Protein AF-A0A521D2R0-F1 (afdb_monomer)

Sequence (89 aa):
MIENMEVIPYKISEYIQEHFRDDFLSEIKKVRDLQNVFYEVEITQNNLTYYLRFNEMGTLISEEADPTFPEDDHEGFSTDEGFHPDEIQ

pLDDT: mean 77.16, std 15.56, range [36.94, 93.75]

Organism: NCBI:txid543615

Secondary structure (DSSP, 8-state):
---------HHHHHHHHHHS-SS-EEEEEEEEETTEEEEEEEEEETTEEEEEEEETTS-EEEEEEEESS--------------------

Structure (mmCIF, N/CA/C/O backbone):
data_AF-A0A521D2R0-F1
#
_entry.id   AF-A0A521D2R0-F1
#
loop_
_atom_site.group_PDB
_atom_site.id
_atom_site.type_symbol
_atom_site.label_atom_id
_atom_site.label_alt_id
_atom_site.label_comp_id
_atom_site.label_asym_id
_atom_site.label_entity_id
_atom_site.label_seq_id
_atom_site.pdbx_PDB_ins_code
_atom_site.Cartn_x
_atom_site.Cartn_y
_atom_site.Cartn_z
_atom_site.occupancy
_atom_site.B_iso_or_equiv
_atom_site.auth_seq_id
_atom_site.auth_comp_id
_atom_site.auth_asym_id
_atom_site.auth_atom_id
_atom_site.pdbx_PDB_model_num
ATOM 1 N N . MET A 1 1 ? -16.790 -23.117 11.119 1.00 36.94 1 MET A N 1
ATOM 2 C CA . MET A 1 1 ? -15.438 -22.531 11.147 1.00 36.94 1 MET A CA 1
ATOM 3 C C . MET A 1 1 ? -15.510 -21.352 10.206 1.00 36.94 1 MET A C 1
ATOM 5 O O . MET A 1 1 ? -15.817 -21.575 9.047 1.00 36.94 1 MET A O 1
ATOM 9 N N . ILE A 1 2 ? -15.442 -20.124 10.712 1.00 40.78 2 ILE A N 1
ATOM 10 C CA . ILE A 1 2 ? -15.445 -18.944 9.844 1.00 40.78 2 ILE A CA 1
ATOM 11 C C . ILE A 1 2 ? -13.973 -18.586 9.717 1.00 40.78 2 ILE A C 1
ATOM 13 O O . ILE A 1 2 ? -13.369 -18.141 10.691 1.00 40.78 2 ILE A O 1
ATOM 17 N N . GLU A 1 3 ? -13.381 -18.925 8.573 1.00 44.31 3 GLU A N 1
ATOM 18 C CA . GLU A 1 3 ? -12.078 -18.400 8.180 1.00 44.31 3 GLU A CA 1
ATOM 19 C C . GLU A 1 3 ? -12.145 -16.884 8.336 1.00 44.31 3 GLU A C 1
ATOM 21 O O . GLU A 1 3 ? -13.088 -16.248 7.861 1.00 44.31 3 GLU A O 1
ATOM 26 N N . A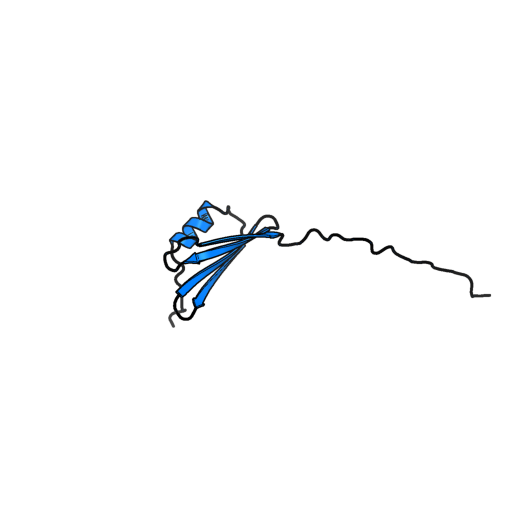SN A 1 4 ? -11.205 -16.319 9.091 1.00 44.09 4 ASN A N 1
ATOM 27 C CA . ASN A 1 4 ? -11.080 -14.880 9.240 1.00 44.09 4 ASN A CA 1
ATOM 28 C C . ASN A 1 4 ? -10.720 -14.313 7.863 1.00 44.09 4 ASN A C 1
ATOM 30 O O . ASN A 1 4 ? -9.546 -14.150 7.557 1.00 44.09 4 ASN A O 1
ATOM 34 N N . MET A 1 5 ? -11.724 -14.062 7.019 1.00 48.47 5 MET A N 1
ATOM 35 C CA . MET A 1 5 ? -11.566 -13.233 5.835 1.00 48.47 5 MET A CA 1
ATOM 36 C C . MET A 1 5 ? -11.120 -11.879 6.356 1.00 48.47 5 MET A C 1
ATOM 38 O O . MET A 1 5 ? -11.907 -11.139 6.953 1.00 48.47 5 MET A O 1
ATOM 42 N N . GLU A 1 6 ? -9.835 -11.585 6.206 1.00 59.59 6 GLU A N 1
ATOM 43 C CA . GLU A 1 6 ? -9.341 -10.232 6.353 1.00 59.59 6 GLU A CA 1
ATOM 44 C C . GLU A 1 6 ? -10.109 -9.388 5.339 1.00 59.59 6 GLU A C 1
ATOM 46 O O . GLU A 1 6 ? -9.881 -9.459 4.136 1.00 59.59 6 GLU A O 1
ATOM 51 N N . VAL A 1 7 ? -11.129 -8.677 5.826 1.00 65.62 7 VAL A N 1
ATOM 52 C CA . VAL A 1 7 ? -11.976 -7.834 4.988 1.00 65.62 7 VAL A CA 1
ATOM 53 C C . VAL A 1 7 ? -11.114 -6.663 4.549 1.00 65.62 7 VAL A C 1
ATOM 55 O O . VAL A 1 7 ? -10.921 -5.698 5.296 1.00 65.62 7 VAL A O 1
ATOM 58 N N . ILE A 1 8 ? -10.551 -6.789 3.355 1.00 72.12 8 ILE A N 1
ATOM 59 C CA . ILE A 1 8 ? -9.853 -5.706 2.682 1.00 72.12 8 ILE A CA 1
ATOM 60 C C . ILE A 1 8 ? -10.919 -4.677 2.281 1.00 72.12 8 ILE A C 1
ATOM 62 O O . ILE A 1 8 ? -11.960 -5.051 1.730 1.00 72.12 8 ILE A O 1
ATOM 66 N N . PRO A 1 9 ? -10.718 -3.383 2.581 1.00 79.88 9 PRO A N 1
ATOM 67 C CA . PRO A 1 9 ? -11.617 -2.338 2.123 1.00 79.88 9 PRO A CA 1
ATOM 68 C C . PRO A 1 9 ? -11.744 -2.387 0.600 1.00 79.88 9 PRO A C 1
ATOM 70 O O . PRO A 1 9 ? -10.741 -2.317 -0.103 1.00 79.88 9 PRO A O 1
ATOM 73 N N . TYR A 1 10 ? -12.978 -2.437 0.095 1.00 83.31 10 TYR A N 1
ATOM 74 C CA . TYR A 1 10 ? -13.270 -2.497 -1.343 1.00 83.31 10 TYR A CA 1
ATOM 75 C C . TYR A 1 10 ? -12.523 -1.424 -2.156 1.00 83.31 10 TYR A C 1
ATOM 77 O O . TYR A 1 10 ? -12.031 -1.706 -3.240 1.00 83.31 10 TYR A O 1
ATOM 85 N N . LYS A 1 11 ? -12.344 -0.223 -1.587 1.00 85.94 11 LYS A N 1
ATOM 86 C CA . LYS A 1 11 ? -11.585 0.873 -2.207 1.00 85.94 11 LYS A CA 1
ATOM 87 C C . LYS A 1 11 ? -10.132 0.525 -2.537 1.00 85.94 11 LYS A C 1
ATOM 89 O O . LYS A 1 11 ? -9.606 1.035 -3.514 1.00 85.94 11 LYS A O 1
ATOM 94 N N . ILE A 1 12 ? -9.486 -0.314 -1.727 1.00 85.62 12 ILE A N 1
ATOM 95 C CA . ILE A 1 12 ? -8.108 -0.747 -1.982 1.00 85.62 12 ILE A CA 1
ATOM 96 C C . ILE A 1 12 ? -8.096 -1.682 -3.190 1.00 85.62 12 ILE A C 1
ATOM 98 O O . ILE A 1 12 ? -7.304 -1.492 -4.103 1.00 85.62 12 ILE A O 1
ATOM 102 N N . SER A 1 13 ? -9.011 -2.654 -3.234 1.00 84.44 13 SER A N 1
ATOM 103 C CA . SER A 1 13 ? -9.137 -3.567 -4.375 1.00 84.44 13 SER A CA 1
ATOM 104 C C . SER A 1 13 ? -9.487 -2.834 -5.671 1.00 84.44 13 SER A C 1
ATOM 106 O O . SER A 1 13 ? -8.915 -3.147 -6.708 1.00 84.44 13 SER A O 1
ATOM 108 N N . GLU A 1 14 ? -10.384 -1.847 -5.605 1.00 87.56 14 GLU A N 1
ATOM 109 C CA . GLU A 1 14 ? -10.749 -0.996 -6.743 1.00 87.56 14 GLU A CA 1
ATOM 110 C C . GLU A 1 14 ? -9.537 -0.204 -7.248 1.00 87.56 14 GLU A C 1
ATOM 112 O O . GLU A 1 14 ? -9.215 -0.281 -8.430 1.00 87.56 14 GLU A O 1
ATOM 117 N N . TYR A 1 15 ? -8.787 0.440 -6.345 1.00 88.75 15 TYR A N 1
ATOM 118 C CA . TYR A 1 15 ? -7.566 1.165 -6.701 1.00 88.75 15 TYR A CA 1
ATOM 119 C C . TYR A 1 15 ? -6.549 0.268 -7.416 1.00 88.75 15 TYR A C 1
ATOM 121 O O . TYR A 1 15 ? -6.009 0.643 -8.454 1.00 88.75 15 TYR A O 1
ATOM 129 N N . ILE A 1 16 ? -6.310 -0.937 -6.888 1.00 85.94 16 ILE A N 1
ATOM 130 C CA . ILE A 1 16 ? -5.371 -1.889 -7.491 1.00 85.94 16 ILE A CA 1
ATOM 131 C C . ILE A 1 16 ? -5.832 -2.276 -8.901 1.00 85.94 16 ILE A C 1
ATOM 133 O O . ILE A 1 16 ? -5.029 -2.252 -9.826 1.00 85.94 16 ILE A O 1
ATOM 137 N N . GLN A 1 17 ? -7.115 -2.593 -9.083 1.00 84.94 17 GLN A N 1
ATOM 138 C CA . GLN A 1 17 ? -7.658 -2.986 -10.387 1.00 84.94 17 GLN A CA 1
ATOM 139 C C . GLN A 1 17 ? -7.639 -1.849 -11.418 1.00 84.94 17 GLN A C 1
ATOM 141 O O . GLN A 1 17 ? -7.423 -2.103 -12.601 1.00 84.94 17 GLN A O 1
ATOM 146 N N . GLU A 1 18 ? -7.868 -0.604 -10.994 1.00 86.75 18 GLU A N 1
ATOM 147 C CA . GLU A 1 18 ? -7.826 0.555 -11.892 1.00 86.75 18 GLU A CA 1
ATOM 148 C C . GLU A 1 18 ? -6.394 0.926 -12.305 1.00 86.75 18 GLU A C 1
ATOM 150 O O . GLU A 1 18 ? -6.173 1.360 -13.439 1.00 86.75 18 GLU A O 1
ATOM 155 N N . HIS A 1 19 ? -5.422 0.754 -11.404 1.00 86.31 19 HIS A N 1
ATOM 156 C CA . HIS A 1 19 ? -4.039 1.186 -11.621 1.00 86.31 19 HIS A CA 1
ATOM 157 C C . HIS A 1 19 ? -3.118 0.088 -12.174 1.00 86.31 19 HIS A C 1
ATOM 159 O O . HIS A 1 19 ? -2.185 0.402 -12.916 1.00 86.31 19 HIS A O 1
ATOM 165 N N . PHE A 1 20 ? -3.380 -1.186 -11.877 1.00 83.38 20 PHE A N 1
ATOM 166 C CA . PHE A 1 20 ? -2.542 -2.315 -12.279 1.00 83.38 20 PHE A CA 1
ATOM 167 C C . PHE A 1 20 ? -3.345 -3.271 -13.176 1.00 83.38 20 PHE A C 1
ATOM 169 O O . PHE A 1 20 ? -4.345 -3.852 -12.765 1.00 83.38 20 PHE A O 1
ATOM 176 N N . ARG A 1 21 ? -2.915 -3.416 -14.440 1.00 77.19 21 ARG A N 1
ATOM 177 C CA . ARG A 1 21 ? -3.537 -4.320 -15.436 1.00 77.19 21 ARG A CA 1
ATOM 178 C C . ARG A 1 21 ? -3.388 -5.796 -15.061 1.00 77.19 21 ARG A C 1
ATOM 180 O O . ARG A 1 21 ? -2.423 -6.128 -14.386 1.00 77.19 21 ARG A O 1
ATOM 187 N N . ASP A 1 22 ? -4.257 -6.664 -15.595 1.00 64.94 22 ASP A N 1
ATOM 188 C CA . ASP A 1 22 ? -4.132 -8.132 -15.531 1.00 64.94 22 ASP A CA 1
ATOM 189 C C . ASP A 1 22 ? -2.671 -8.605 -15.716 1.00 64.94 22 ASP A C 1
ATOM 191 O O . ASP A 1 22 ? -1.978 -8.095 -16.597 1.00 64.94 22 ASP A O 1
ATOM 195 N N . ASP A 1 23 ? -2.241 -9.567 -14.881 1.00 69.81 23 ASP A N 1
ATOM 196 C CA . ASP A 1 23 ? -0.855 -10.048 -14.648 1.00 69.81 23 ASP A CA 1
ATOM 197 C C . ASP A 1 23 ? 0.006 -9.249 -13.631 1.00 69.81 23 ASP A C 1
ATOM 199 O O . ASP A 1 23 ? 1.204 -9.037 -13.823 1.00 69.81 23 ASP A O 1
ATOM 203 N N . PHE A 1 24 ? -0.570 -8.842 -12.490 1.00 80.81 24 PHE A N 1
ATOM 204 C CA . PHE A 1 24 ? 0.204 -8.421 -11.308 1.00 80.81 24 PHE A CA 1
ATOM 205 C C . PHE A 1 24 ? 0.133 -9.461 -10.181 1.00 80.81 24 PHE A C 1
ATOM 207 O O . PHE A 1 24 ? -0.887 -10.126 -9.987 1.00 80.81 24 PHE A O 1
ATOM 214 N N . LEU A 1 25 ? 1.209 -9.570 -9.400 1.00 79.69 25 LEU A N 1
ATOM 215 C CA . LEU A 1 25 ? 1.171 -10.238 -8.099 1.00 79.69 25 LEU A CA 1
ATOM 216 C C . LEU A 1 25 ? 0.956 -9.174 -7.032 1.00 79.69 25 LEU A C 1
ATOM 218 O O . LEU A 1 25 ? 1.708 -8.206 -6.993 1.00 79.69 25 LEU A O 1
ATOM 222 N N . SER A 1 26 ? -0.058 -9.349 -6.185 1.00 83.06 26 SER A N 1
ATOM 223 C CA . SER A 1 26 ? -0.310 -8.457 -5.054 1.00 83.06 26 SER A CA 1
ATOM 224 C C . SER A 1 26 ? -0.368 -9.223 -3.743 1.00 83.06 26 SER A C 1
ATOM 226 O O . SER A 1 26 ? -1.160 -10.163 -3.627 1.00 83.06 26 SER A O 1
ATOM 228 N N . GLU A 1 27 ? 0.377 -8.770 -2.743 1.00 86.81 27 GLU A N 1
ATOM 229 C CA . GLU A 1 27 ? 0.208 -9.188 -1.354 1.00 86.81 27 GLU A CA 1
ATOM 230 C C . GLU A 1 27 ? -0.384 -8.026 -0.554 1.00 86.81 27 GLU A C 1
ATOM 232 O O . GLU A 1 27 ? 0.089 -6.897 -0.636 1.00 86.81 27 GLU A O 1
ATOM 237 N N . ILE A 1 28 ? -1.466 -8.285 0.183 1.00 86.56 28 ILE A N 1
ATOM 238 C CA . ILE A 1 28 ? -2.152 -7.272 0.989 1.00 86.56 28 ILE A CA 1
ATOM 239 C C . ILE A 1 28 ? -2.062 -7.697 2.444 1.00 86.56 28 ILE A C 1
ATOM 241 O O . ILE A 1 28 ? -2.570 -8.752 2.825 1.00 86.56 28 ILE A O 1
ATOM 245 N N . LYS A 1 29 ? -1.466 -6.842 3.269 1.00 88.94 29 LYS A N 1
ATOM 246 C CA . LYS A 1 29 ? -1.250 -7.081 4.688 1.00 88.94 29 LYS A CA 1
ATOM 247 C C . LYS A 1 29 ? -1.903 -5.993 5.520 1.00 88.94 29 LYS A C 1
ATOM 249 O O . LYS A 1 29 ? -1.631 -4.802 5.371 1.00 88.94 29 LYS A O 1
ATOM 254 N N . LYS A 1 30 ? -2.754 -6.395 6.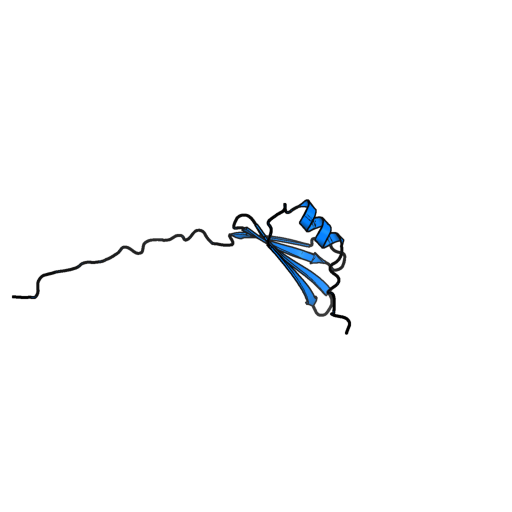460 1.00 87.44 30 LYS A N 1
ATOM 255 C CA . LYS A 1 30 ? -3.322 -5.468 7.436 1.00 87.44 30 LYS A CA 1
ATOM 256 C C . LYS A 1 30 ? -2.355 -5.272 8.598 1.00 87.44 30 LYS A C 1
ATOM 258 O O . LYS A 1 30 ? -2.109 -6.190 9.379 1.00 87.44 30 LYS A O 1
ATOM 263 N N . VAL A 1 31 ? -1.881 -4.047 8.778 1.00 87.75 31 VAL A N 1
ATOM 264 C CA . VAL A 1 31 ? -1.044 -3.659 9.914 1.00 87.75 31 VAL A CA 1
ATOM 265 C C . VAL A 1 31 ? -1.884 -2.894 10.923 1.00 87.75 31 VAL A C 1
ATOM 267 O O . VAL A 1 31 ? -2.493 -1.873 10.610 1.00 87.75 31 VAL A O 1
ATOM 270 N N . ARG A 1 32 ? -1.931 -3.381 12.165 1.00 87.12 32 ARG A N 1
ATOM 271 C CA . ARG A 1 32 ? -2.462 -2.605 13.291 1.00 87.12 32 ARG A CA 1
ATOM 272 C C . ARG A 1 32 ? -1.310 -2.167 14.165 1.00 87.12 32 ARG A C 1
ATOM 274 O O . ARG A 1 32 ? -0.708 -2.992 14.846 1.00 87.12 32 ARG A O 1
ATOM 281 N N . ASP A 1 33 ? -1.052 -0.872 14.146 1.00 84.25 33 ASP A N 1
ATOM 282 C CA . ASP A 1 33 ? -0.225 -0.223 15.146 1.00 84.25 33 ASP A CA 1
ATOM 283 C C . ASP A 1 33 ? -1.109 0.216 16.327 1.00 84.25 33 ASP A C 1
ATOM 285 O O . ASP A 1 33 ? -2.330 0.314 16.188 1.00 84.25 33 ASP A O 1
ATOM 289 N N . LEU A 1 34 ? -0.519 0.478 17.494 1.00 78.12 34 LEU A N 1
ATOM 290 C CA . LEU A 1 34 ? -1.195 0.634 18.796 1.00 78.12 34 LEU A CA 1
ATOM 291 C C . LEU A 1 34 ? -2.421 1.573 18.797 1.00 78.12 34 LEU A C 1
ATOM 293 O O . LEU A 1 34 ? -3.292 1.431 19.655 1.00 78.12 34 LEU A O 1
ATOM 297 N N . GLN A 1 35 ? -2.492 2.525 17.861 1.00 81.31 35 GLN A N 1
ATOM 298 C CA . GLN A 1 35 ? -3.624 3.444 17.688 1.00 81.31 35 GLN A CA 1
ATOM 299 C C . GLN A 1 35 ? -4.160 3.543 16.254 1.00 81.31 35 GLN A C 1
ATOM 301 O O . GLN A 1 35 ? -5.132 4.259 16.038 1.00 81.31 35 GLN A O 1
ATOM 306 N N . ASN A 1 36 ? -3.559 2.865 15.274 1.00 85.38 36 ASN A N 1
ATOM 307 C CA . ASN A 1 36 ? -3.898 3.078 13.869 1.00 85.38 36 ASN A CA 1
ATOM 308 C C . ASN A 1 36 ? -3.930 1.771 13.085 1.00 85.38 36 ASN A C 1
ATOM 310 O O . ASN A 1 36 ? -3.095 0.886 13.271 1.00 85.38 36 ASN A O 1
ATOM 314 N N . VAL A 1 37 ? -4.882 1.676 12.163 1.00 88.06 37 VAL A N 1
ATOM 315 C CA . VAL A 1 37 ? -4.981 0.563 11.223 1.00 88.06 37 VAL A CA 1
ATOM 316 C C . VAL A 1 37 ? -4.551 1.045 9.846 1.00 88.06 37 VAL A C 1
ATOM 318 O O . VAL A 1 37 ? -5.087 2.021 9.320 1.00 88.06 37 VAL A O 1
ATOM 321 N N . PHE A 1 38 ? -3.603 0.329 9.260 1.00 91.19 38 PHE A N 1
ATOM 322 C CA . PHE A 1 38 ? -3.112 0.547 7.911 1.00 91.19 38 PHE A CA 1
ATOM 323 C C . PHE A 1 38 ? -3.190 -0.754 7.117 1.00 91.19 38 PHE A C 1
ATOM 325 O O . PHE A 1 38 ? -3.237 -1.849 7.682 1.00 91.19 38 PHE A O 1
ATOM 332 N N . TYR A 1 39 ? -3.199 -0.623 5.802 1.00 90.50 39 TYR A N 1
ATOM 333 C CA . TYR A 1 39 ? -3.058 -1.739 4.883 1.00 90.50 39 TYR A CA 1
ATOM 334 C C . TYR A 1 39 ? -1.828 -1.478 4.033 1.00 90.50 39 TYR A C 1
ATOM 336 O O . TYR A 1 39 ? -1.735 -0.436 3.389 1.00 90.50 39 TYR A O 1
ATOM 344 N N . GLU A 1 40 ? -0.884 -2.398 4.078 1.00 91.62 40 GLU A N 1
ATOM 345 C CA . GLU A 1 40 ? 0.283 -2.410 3.208 1.00 91.62 40 GLU A CA 1
ATOM 346 C C . GLU A 1 40 ? -0.037 -3.330 2.037 1.00 91.62 40 GLU A C 1
ATOM 348 O O . GLU A 1 40 ? -0.589 -4.415 2.227 1.00 91.62 40 GLU A O 1
ATOM 353 N N . VAL A 1 41 ? 0.225 -2.858 0.828 1.00 90.62 41 VAL A N 1
ATOM 354 C CA . VAL A 1 41 ? -0.010 -3.590 -0.407 1.00 90.62 41 VAL A CA 1
ATOM 355 C C . VAL A 1 41 ? 1.281 -3.576 -1.196 1.00 90.62 41 VAL A C 1
ATOM 357 O O . VAL A 1 41 ? 1.770 -2.514 -1.566 1.00 90.62 41 VAL A O 1
ATOM 360 N N . GLU A 1 42 ? 1.807 -4.757 -1.462 1.00 92.00 42 GLU A N 1
ATOM 361 C CA . GLU A 1 42 ? 2.984 -4.955 -2.294 1.00 92.00 42 GLU A CA 1
ATOM 362 C C . GLU A 1 42 ? 2.518 -5.456 -3.651 1.00 92.00 42 GLU A C 1
ATOM 364 O O . GLU A 1 42 ? 1.807 -6.458 -3.715 1.00 92.00 42 GLU A O 1
ATOM 369 N N . ILE A 1 43 ? 2.872 -4.757 -4.727 1.00 90.38 43 ILE A N 1
ATOM 370 C CA . ILE A 1 43 ? 2.479 -5.125 -6.089 1.00 90.38 43 ILE A CA 1
ATOM 371 C C . ILE A 1 43 ? 3.726 -5.300 -6.932 1.00 90.38 43 ILE A C 1
ATOM 373 O O . ILE A 1 43 ? 4.452 -4.343 -7.168 1.00 90.38 43 ILE A O 1
ATOM 377 N N . THR A 1 44 ? 3.963 -6.506 -7.432 1.00 89.38 44 THR A N 1
ATOM 378 C CA . THR A 1 44 ? 5.055 -6.768 -8.369 1.00 89.38 44 THR A CA 1
ATOM 379 C C . THR A 1 44 ? 4.520 -6.765 -9.795 1.00 89.38 44 THR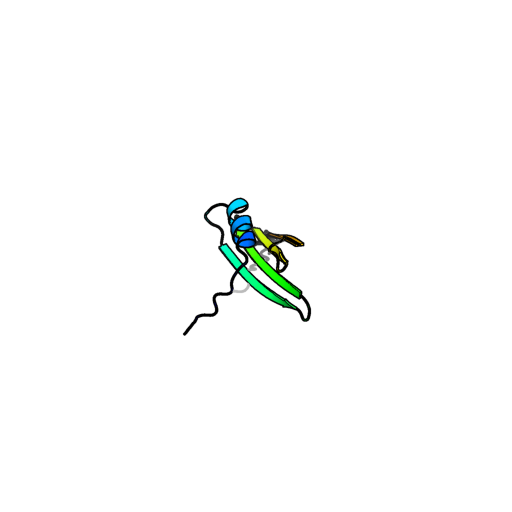 A C 1
ATOM 381 O O . THR A 1 44 ? 3.677 -7.593 -10.155 1.00 89.38 44 THR A O 1
ATOM 384 N N . GLN A 1 45 ? 5.022 -5.843 -10.617 1.00 87.50 45 GLN A N 1
ATOM 385 C CA . GLN A 1 45 ? 4.699 -5.743 -12.038 1.00 87.50 45 GLN A CA 1
ATOM 386 C C . GLN A 1 45 ? 5.903 -5.206 -12.825 1.00 87.50 45 GLN A C 1
ATOM 388 O O . GLN A 1 45 ? 6.522 -4.228 -12.423 1.00 87.50 45 GLN A O 1
ATOM 393 N N . ASN A 1 46 ? 6.216 -5.811 -13.978 1.00 84.56 46 ASN A N 1
ATOM 394 C CA . ASN A 1 46 ? 7.276 -5.348 -14.891 1.00 84.56 46 ASN A CA 1
ATOM 395 C C . ASN A 1 46 ? 8.643 -5.118 -14.208 1.00 84.56 46 ASN A C 1
ATOM 397 O O . ASN A 1 46 ? 9.281 -4.095 -14.440 1.00 84.56 46 ASN A O 1
ATOM 401 N N . ASN A 1 47 ? 9.083 -6.056 -13.359 1.00 85.75 47 ASN A N 1
ATOM 402 C CA . ASN A 1 47 ? 10.328 -5.966 -12.576 1.00 85.75 47 ASN A CA 1
ATOM 403 C C . ASN A 1 47 ? 10.380 -4.793 -11.576 1.00 85.75 47 ASN A C 1
ATOM 405 O O . ASN A 1 47 ? 11.458 -4.468 -11.079 1.00 85.75 47 ASN A O 1
ATOM 409 N N . LEU A 1 48 ? 9.237 -4.183 -11.262 1.00 88.75 48 LEU A N 1
ATOM 410 C CA . LEU A 1 48 ? 9.086 -3.194 -10.204 1.00 88.75 48 LEU A CA 1
ATOM 411 C C . LEU A 1 48 ? 8.192 -3.763 -9.102 1.00 88.75 48 LEU A C 1
ATOM 413 O O . LEU A 1 48 ? 7.166 -4.390 -9.380 1.00 88.75 48 LEU A O 1
ATOM 417 N N . THR A 1 49 ? 8.573 -3.519 -7.856 1.00 91.44 49 THR A N 1
ATOM 418 C CA . THR A 1 49 ? 7.761 -3.781 -6.674 1.00 91.44 49 THR A CA 1
ATOM 419 C C . THR A 1 49 ? 7.264 -2.447 -6.137 1.00 91.44 49 THR A C 1
ATOM 421 O O . THR A 1 49 ? 8.050 -1.613 -5.698 1.00 91.44 49 THR A O 1
ATOM 424 N N . TYR A 1 50 ? 5.954 -2.245 -6.188 1.00 91.56 50 TYR A N 1
ATOM 425 C CA . TYR A 1 50 ? 5.268 -1.082 -5.652 1.00 91.56 50 TYR A CA 1
ATOM 426 C C . TYR A 1 50 ? 4.825 -1.369 -4.221 1.00 91.56 50 TYR A C 1
ATOM 428 O O . TYR A 1 50 ? 4.080 -2.317 -3.980 1.00 91.56 50 TYR A O 1
ATOM 436 N N . TYR A 1 51 ? 5.245 -0.526 -3.291 1.00 93.31 51 TYR A N 1
ATOM 437 C CA . TYR A 1 51 ? 4.863 -0.543 -1.889 1.00 93.31 51 TYR A CA 1
ATOM 438 C C . TYR A 1 51 ? 3.829 0.556 -1.652 1.00 93.31 51 TYR A C 1
ATOM 440 O O . TYR A 1 51 ? 4.150 1.740 -1.525 1.00 93.31 51 TYR A O 1
ATOM 448 N N . LEU A 1 52 ? 2.558 0.172 -1.611 1.00 93.19 52 LEU A N 1
ATOM 449 C CA . LEU A 1 52 ? 1.447 1.077 -1.352 1.00 93.19 52 LEU A CA 1
ATOM 450 C C . LEU A 1 52 ? 1.000 0.942 0.097 1.00 93.19 52 LEU A C 1
ATOM 452 O O . LEU A 1 52 ? 0.817 -0.157 0.620 1.00 93.19 52 LEU A O 1
ATOM 456 N N . ARG A 1 53 ? 0.741 2.070 0.748 1.00 93.50 53 ARG A N 1
ATOM 457 C CA . ARG A 1 53 ? 0.207 2.101 2.106 1.00 93.50 53 ARG A CA 1
ATOM 458 C C . ARG A 1 53 ? -1.111 2.845 2.116 1.00 93.50 53 ARG A C 1
ATOM 460 O O . ARG A 1 53 ? -1.174 4.005 1.719 1.00 93.50 53 ARG A O 1
ATOM 467 N N . PHE A 1 54 ? -2.149 2.208 2.634 1.00 91.88 54 PHE A N 1
ATOM 468 C CA . PHE A 1 54 ? -3.483 2.773 2.787 1.00 91.88 54 PHE A CA 1
ATOM 469 C C . PHE A 1 54 ? -3.846 2.912 4.263 1.00 91.88 54 PHE A C 1
ATOM 471 O O . PHE A 1 54 ? -3.411 2.132 5.113 1.00 91.88 54 PHE A O 1
ATOM 478 N N . ASN A 1 55 ? -4.676 3.899 4.582 1.00 91.00 55 ASN A N 1
ATOM 479 C CA . ASN A 1 55 ? -5.295 4.009 5.900 1.00 91.00 55 ASN A CA 1
ATOM 480 C C . ASN A 1 55 ? -6.513 3.072 6.039 1.00 91.00 55 ASN A C 1
ATOM 482 O O . ASN A 1 55 ? -6.933 2.411 5.087 1.00 91.00 55 ASN A O 1
ATOM 486 N N . GLU A 1 56 ? -7.130 3.052 7.221 1.00 87.75 56 GLU A N 1
ATOM 487 C CA . GLU A 1 56 ? -8.306 2.220 7.503 1.00 87.75 56 GLU A CA 1
ATOM 488 C C . GLU A 1 56 ? -9.507 2.460 6.571 1.00 87.75 56 GLU A C 1
ATOM 490 O O . GLU A 1 56 ? -10.318 1.557 6.359 1.00 87.75 56 GLU A O 1
ATOM 495 N N . MET A 1 57 ? -9.606 3.663 6.000 1.00 87.19 57 MET A N 1
ATOM 496 C CA . MET A 1 57 ? -10.676 4.075 5.091 1.00 87.19 57 MET A CA 1
ATOM 497 C C . MET A 1 57 ? -10.402 3.678 3.633 1.00 87.19 57 MET A C 1
ATOM 499 O O . MET A 1 57 ? -11.258 3.919 2.777 1.00 87.19 57 MET A O 1
ATOM 503 N N . GLY A 1 58 ? -9.232 3.097 3.343 1.00 85.62 58 GLY A N 1
ATOM 504 C CA . GLY A 1 58 ? -8.782 2.769 1.991 1.00 85.62 58 GLY A CA 1
ATOM 505 C C . GLY A 1 58 ? -8.248 3.969 1.206 1.00 85.62 58 GLY A C 1
ATOM 506 O O . GLY A 1 58 ? -8.266 3.939 -0.018 1.00 85.62 58 GLY A O 1
ATOM 507 N N . THR A 1 59 ? -7.810 5.037 1.878 1.00 89.94 59 THR A N 1
ATOM 508 C CA . THR A 1 59 ? -7.121 6.168 1.235 1.00 89.94 59 THR A CA 1
ATOM 509 C C . THR A 1 59 ? -5.620 5.906 1.215 1.00 89.94 59 THR A C 1
ATOM 511 O O . THR A 1 59 ? -5.047 5.592 2.261 1.00 89.94 59 THR A O 1
ATOM 514 N N . LEU A 1 60 ? -4.989 6.071 0.052 1.00 90.62 60 LEU A N 1
ATOM 515 C CA . LEU A 1 60 ? -3.540 5.975 -0.114 1.00 90.62 60 LEU A CA 1
ATO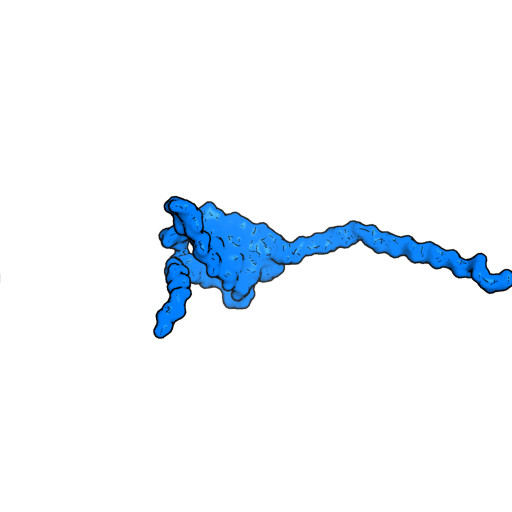M 516 C C . LEU A 1 60 ? -2.840 7.071 0.707 1.00 90.62 60 LEU A C 1
ATOM 518 O O . LEU A 1 60 ? -3.183 8.249 0.601 1.00 90.62 60 LEU A O 1
ATOM 522 N N . ILE A 1 61 ? -1.886 6.669 1.542 1.00 93.12 61 ILE A N 1
ATOM 523 C CA . ILE A 1 61 ? -1.065 7.556 2.375 1.00 93.12 61 ILE A CA 1
ATOM 524 C C . ILE A 1 61 ? 0.411 7.554 1.970 1.00 93.12 61 ILE A C 1
ATOM 526 O O . ILE A 1 61 ? 1.095 8.533 2.251 1.00 93.12 61 ILE A O 1
ATOM 530 N N . SER A 1 62 ? 0.895 6.485 1.330 1.00 92.88 62 SER A N 1
ATOM 531 C CA . SER A 1 62 ? 2.257 6.393 0.794 1.00 92.88 62 SER A CA 1
ATOM 532 C C . SER A 1 62 ? 2.286 5.481 -0.426 1.00 92.88 62 SER A C 1
ATOM 534 O O . SER A 1 62 ? 1.558 4.489 -0.457 1.00 92.88 62 SER A O 1
ATOM 536 N N . GLU A 1 63 ? 3.133 5.813 -1.391 1.00 93.38 63 GLU A N 1
ATOM 537 C CA . GLU A 1 63 ? 3.432 5.016 -2.579 1.00 93.38 63 GLU A CA 1
ATOM 538 C C . GLU A 1 63 ? 4.937 5.093 -2.819 1.00 93.38 63 GLU A C 1
ATOM 540 O O . GLU A 1 63 ? 5.491 6.181 -2.985 1.00 93.38 63 GLU A O 1
ATOM 545 N N . GLU A 1 64 ? 5.585 3.937 -2.807 1.00 93.75 64 GLU A N 1
ATOM 546 C CA . GLU A 1 64 ? 7.002 3.772 -3.116 1.00 93.75 64 GLU A CA 1
ATOM 547 C C . GLU A 1 64 ? 7.136 2.674 -4.174 1.00 93.75 64 GLU A C 1
ATOM 549 O O . GLU A 1 64 ? 6.270 1.806 -4.290 1.00 93.75 64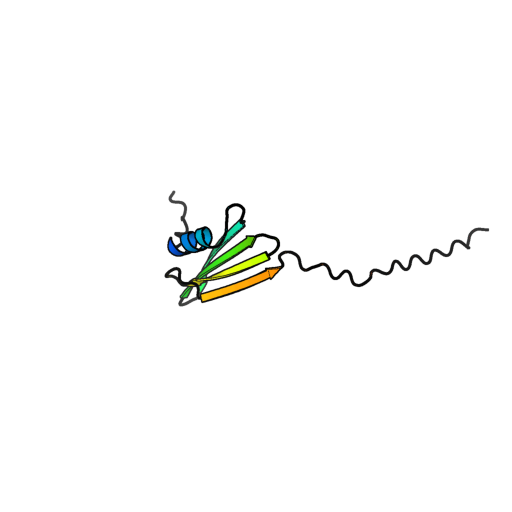 GLU A O 1
ATOM 554 N N . ALA A 1 65 ? 8.179 2.732 -4.995 1.00 91.00 65 ALA A N 1
ATOM 555 C CA . ALA A 1 65 ? 8.415 1.743 -6.035 1.00 91.00 65 ALA A CA 1
ATOM 556 C C . ALA A 1 65 ? 9.909 1.479 -6.158 1.00 91.00 65 ALA A C 1
ATOM 558 O O . ALA A 1 65 ? 10.685 2.403 -6.406 1.00 91.00 65 ALA A O 1
ATOM 559 N N . ASP A 1 66 ? 10.280 0.211 -6.039 1.00 89.88 66 ASP A N 1
ATOM 560 C CA . ASP A 1 66 ? 11.661 -0.240 -6.115 1.00 89.88 66 ASP A CA 1
ATOM 561 C C . ASP A 1 66 ? 11.824 -1.284 -7.222 1.00 89.88 66 ASP A C 1
ATOM 563 O O . ASP A 1 66 ? 10.900 -2.055 -7.500 1.00 89.88 66 ASP A O 1
ATOM 567 N N . PRO A 1 67 ? 12.995 -1.350 -7.872 1.00 87.88 67 PRO A N 1
ATOM 568 C CA . PRO A 1 67 ? 13.300 -2.443 -8.780 1.00 87.88 67 PRO A CA 1
ATOM 569 C C . PRO A 1 67 ? 13.298 -3.775 -8.017 1.00 87.88 67 PRO A C 1
ATOM 571 O O . PRO A 1 67 ? 14.052 -3.963 -7.065 1.00 87.88 67 PRO A O 1
ATOM 574 N N . THR A 1 68 ? 12.460 -4.723 -8.454 1.00 81.50 68 THR A N 1
ATOM 575 C CA . THR A 1 68 ? 12.368 -6.075 -7.868 1.00 81.50 68 THR A CA 1
ATOM 576 C C . THR A 1 68 ? 13.699 -6.811 -7.967 1.00 81.50 68 THR A C 1
ATOM 578 O O . THR A 1 68 ? 14.069 -7.577 -7.080 1.00 81.50 68 THR A O 1
ATOM 581 N N . PHE A 1 69 ? 14.419 -6.564 -9.058 1.00 78.19 69 PHE A N 1
ATOM 582 C CA . PHE A 1 69 ? 15.789 -6.996 -9.248 1.00 78.19 69 PHE A CA 1
ATOM 583 C C . PHE A 1 69 ? 16.605 -5.728 -9.465 1.00 78.19 69 PHE A C 1
ATOM 585 O O . PHE A 1 69 ? 16.388 -5.079 -10.494 1.00 78.19 69 PHE A O 1
ATOM 592 N N . PRO A 1 70 ? 17.485 -5.334 -8.526 1.00 69.00 70 PRO A N 1
ATOM 593 C CA . PRO A 1 70 ? 18.447 -4.287 -8.828 1.00 69.00 70 PRO A CA 1
ATOM 594 C C . PRO A 1 70 ? 19.194 -4.722 -10.088 1.00 69.00 70 PRO A C 1
ATOM 596 O O . PRO A 1 70 ? 19.519 -5.905 -10.225 1.00 69.00 70 PRO A O 1
ATOM 599 N N . GLU A 1 71 ? 19.395 -3.802 -11.034 1.00 67.75 71 GLU A N 1
ATOM 600 C CA . GLU A 1 71 ? 20.315 -4.062 -12.137 1.00 67.75 71 GLU A CA 1
ATOM 601 C C . GLU A 1 71 ? 21.616 -4.522 -11.484 1.00 67.75 71 GLU A C 1
ATOM 603 O O . GLU A 1 71 ? 22.166 -3.819 -10.635 1.00 67.75 71 GLU A O 1
ATOM 608 N N . ASP A 1 72 ? 22.000 -5.770 -11.756 1.00 64.06 72 ASP A N 1
ATOM 609 C CA . ASP A 1 72 ? 23.229 -6.351 -11.248 1.00 64.06 72 ASP A CA 1
ATOM 610 C C . ASP A 1 72 ? 24.345 -5.512 -11.870 1.00 64.06 72 ASP A C 1
ATOM 612 O O . ASP A 1 72 ? 24.748 -5.725 -13.018 1.00 64.06 72 ASP A O 1
ATOM 616 N N . ASP A 1 73 ? 24.758 -4.465 -11.154 1.00 59.47 73 ASP A N 1
ATOM 617 C CA . ASP A 1 73 ? 25.986 -3.724 -11.389 1.00 59.47 73 ASP A CA 1
ATOM 618 C C . ASP A 1 73 ? 27.103 -4.724 -11.076 1.00 59.47 73 ASP A C 1
ATOM 620 O O . 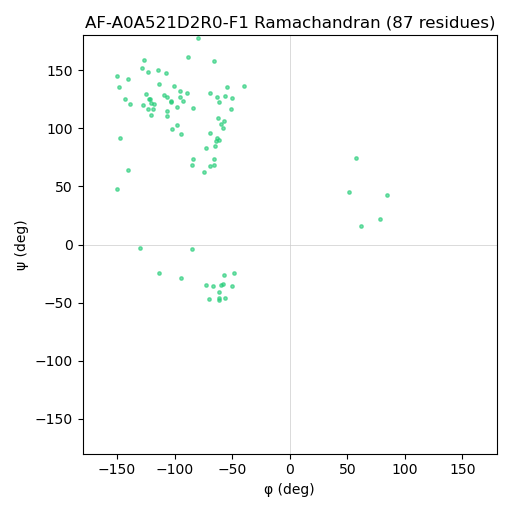ASP A 1 73 ? 27.739 -4.718 -10.019 1.00 59.47 73 ASP A O 1
ATOM 624 N N . HIS A 1 74 ? 27.279 -5.676 -11.996 1.00 59.81 74 HIS A N 1
ATOM 625 C CA . HIS A 1 74 ? 28.420 -6.560 -12.091 1.00 59.81 74 HIS A CA 1
ATOM 626 C C . HIS A 1 74 ? 29.632 -5.679 -12.429 1.00 59.81 74 HIS A C 1
ATOM 628 O O . HIS A 1 74 ? 30.212 -5.753 -13.516 1.00 59.81 74 HIS A O 1
ATOM 634 N N . GLU A 1 75 ? 30.041 -4.839 -11.479 1.00 57.34 75 GLU A N 1
ATOM 635 C CA . GLU A 1 75 ? 31.391 -4.316 -11.402 1.00 57.34 75 GLU A CA 1
ATOM 636 C C . GLU A 1 75 ? 32.324 -5.507 -11.153 1.00 57.34 75 GLU A C 1
ATOM 638 O O . GLU A 1 75 ? 32.605 -5.921 -10.032 1.00 57.34 75 GLU A O 1
ATOM 643 N N . GLY A 1 76 ? 32.772 -6.091 -12.262 1.00 54.50 76 GLY A N 1
ATOM 644 C CA . GLY A 1 76 ? 34.103 -6.656 -12.410 1.00 54.50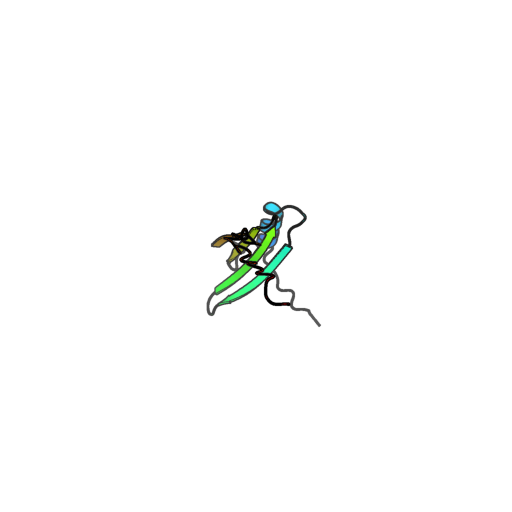 76 GLY A CA 1
ATOM 645 C C . GLY A 1 76 ? 34.506 -7.743 -11.418 1.00 54.50 76 GLY A C 1
ATOM 646 O O . GLY A 1 76 ? 35.454 -7.554 -10.658 1.00 54.50 76 GLY A O 1
ATOM 647 N N . PHE A 1 77 ? 33.974 -8.956 -11.577 1.00 52.03 77 PHE A N 1
ATOM 648 C CA . PHE A 1 77 ? 34.857 -10.113 -11.412 1.00 52.03 77 PHE A CA 1
ATOM 649 C C . PHE A 1 77 ? 35.769 -10.176 -12.638 1.00 52.03 77 PHE A C 1
ATOM 651 O O . PHE A 1 77 ? 35.505 -10.876 -13.613 1.00 52.03 77 PHE A O 1
ATOM 658 N N . SER A 1 78 ? 36.845 -9.388 -12.604 1.00 54.97 78 SER A N 1
ATOM 659 C CA . SER A 1 78 ? 38.015 -9.656 -13.432 1.00 54.97 78 SER A CA 1
ATOM 660 C C . SER A 1 78 ? 38.479 -11.063 -13.074 1.00 54.97 78 SER A C 1
ATOM 662 O O . SER A 1 78 ? 38.991 -11.285 -11.978 1.00 54.97 78 SER A O 1
ATOM 664 N N . THR A 1 79 ? 38.246 -12.023 -13.963 1.00 57.78 79 THR A N 1
ATOM 665 C CA . THR A 1 79 ? 38.837 -13.354 -13.879 1.00 57.78 79 THR A CA 1
ATOM 666 C C . THR A 1 79 ? 40.356 -13.200 -13.962 1.00 57.78 79 THR A C 1
ATOM 668 O O . THR A 1 79 ? 40.933 -13.204 -15.047 1.00 57.78 79 THR A O 1
ATOM 671 N N . ASP A 1 80 ? 41.014 -13.031 -12.816 1.00 57.56 80 ASP A N 1
ATOM 672 C CA . ASP A 1 80 ? 42.457 -13.215 -12.657 1.00 57.56 80 ASP A CA 1
ATOM 673 C C . ASP A 1 80 ? 42.750 -14.725 -12.657 1.00 57.56 80 ASP A C 1
ATOM 675 O O . ASP A 1 80 ? 43.189 -15.314 -11.676 1.00 57.56 80 ASP A O 1
ATOM 679 N N . GLU A 1 81 ? 42.446 -15.395 -13.771 1.00 58.03 81 GLU A N 1
ATOM 680 C CA . GLU A 1 81 ? 42.996 -16.721 -14.059 1.00 58.03 81 GLU A CA 1
ATOM 681 C C . GLU A 1 81 ? 44.365 -16.535 -14.715 1.00 58.03 81 GLU A C 1
ATOM 683 O O . GLU A 1 81 ? 44.589 -16.839 -15.888 1.00 58.03 81 GLU A O 1
ATOM 688 N N . GLY A 1 82 ? 45.313 -16.040 -13.918 1.00 51.84 82 GLY A N 1
ATOM 689 C CA . GLY A 1 82 ? 46.739 -16.213 -14.160 1.00 51.84 82 GLY A CA 1
ATOM 690 C C . GLY A 1 82 ? 47.132 -17.675 -13.946 1.00 51.84 82 GLY A C 1
ATOM 691 O O . GLY A 1 82 ? 47.847 -18.003 -13.001 1.00 51.84 82 GLY A O 1
ATOM 692 N N . PHE A 1 83 ? 46.659 -18.575 -14.810 1.00 58.66 83 PHE A N 1
ATOM 693 C CA . PHE A 1 83 ? 47.245 -19.905 -14.935 1.00 58.66 83 PHE A CA 1
ATOM 694 C C . PHE A 1 83 ? 48.695 -19.732 -15.405 1.00 58.66 83 PHE A C 1
ATOM 696 O O . PHE A 1 83 ? 48.943 -19.368 -16.553 1.00 58.66 83 PHE A O 1
ATOM 703 N N . HIS A 1 84 ? 49.654 -19.998 -14.518 1.00 63.12 84 HIS A N 1
ATOM 704 C CA . HIS A 1 84 ? 51.055 -20.229 -14.865 1.00 63.12 84 HIS A CA 1
ATOM 705 C C . HIS A 1 84 ? 51.275 -21.745 -15.009 1.00 63.12 84 HIS A C 1
ATOM 707 O O . HIS A 1 84 ? 51.473 -22.424 -14.000 1.00 63.12 84 HIS A O 1
ATOM 713 N N . PRO A 1 85 ? 51.208 -22.321 -16.222 1.00 62.91 85 PRO A N 1
ATOM 714 C CA . PRO A 1 85 ? 51.492 -23.735 -16.427 1.00 62.91 85 PRO A CA 1
ATOM 715 C C . PRO A 1 85 ? 53.002 -23.962 -16.575 1.00 62.91 85 PRO A C 1
ATOM 717 O O . PRO A 1 85 ? 53.459 -24.213 -17.681 1.00 62.91 85 PRO A O 1
ATOM 720 N N . ASP A 1 86 ? 53.791 -23.873 -15.501 1.00 57.72 86 ASP A N 1
ATOM 721 C CA . ASP A 1 86 ? 55.239 -24.143 -15.620 1.00 57.72 86 ASP A CA 1
ATOM 722 C C . ASP A 1 86 ? 55.900 -24.720 -14.353 1.00 57.72 86 ASP A C 1
ATOM 724 O O . ASP A 1 86 ? 56.971 -24.294 -13.940 1.00 57.72 86 ASP A O 1
ATOM 728 N N . GLU A 1 87 ? 55.293 -25.743 -13.741 1.00 58.16 87 GLU A N 1
ATOM 729 C CA . GLU A 1 87 ? 56.011 -26.634 -12.811 1.00 58.16 87 GLU A CA 1
ATOM 730 C C . GLU A 1 87 ? 55.585 -28.100 -12.976 1.00 58.16 87 GLU A C 1
ATOM 732 O O . GLU A 1 87 ? 55.028 -28.701 -12.062 1.00 58.16 87 GLU A O 1
ATOM 737 N N . ILE A 1 88 ? 55.857 -28.701 -14.142 1.00 53.91 88 ILE A N 1
ATOM 738 C CA . ILE A 1 88 ? 56.104 -30.152 -14.226 1.00 53.91 88 ILE A CA 1
ATOM 739 C C . ILE A 1 88 ? 57.121 -30.442 -15.344 1.00 53.91 88 ILE A C 1
ATOM 741 O O . ILE A 1 88 ? 56.730 -30.678 -16.488 1.00 53.91 88 ILE A O 1
ATOM 745 N N . GLN A 1 89 ? 58.416 -30.480 -15.010 1.00 46.16 89 GLN A N 1
ATOM 746 C CA . GLN A 1 89 ? 59.377 -31.401 -15.636 1.00 46.16 89 GLN A CA 1
ATOM 747 C C . GLN A 1 89 ? 60.616 -31.632 -14.771 1.00 46.16 89 GLN A C 1
ATOM 749 O O . GLN A 1 89 ? 61.238 -30.638 -14.340 1.00 46.16 89 GLN A O 1
#

Foldseek 3Di:
DDDPPPPDQVLLVVVCPVPPDPPKDKDWDWDDDPPFIKIWIWIDDPQKTWTWIAGPNNHTDDIDIDRVDDPPPPPDPPPPPPPPPPPDD

Solvent-accessible surface area (backbone atoms only — not comparable to full-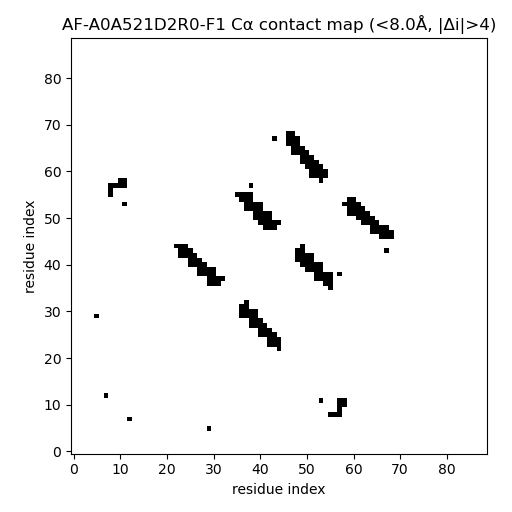atom values): 5737 Å² total; per-residue (Å²): 134,80,76,82,69,79,80,69,51,64,56,45,57,49,50,47,59,76,74,46,65,94,86,60,51,72,51,78,43,82,45,75,53,102,88,47,50,34,34,42,34,41,35,44,47,94,62,29,33,32,45,36,31,23,40,76,86,36,48,79,76,47,79,47,75,42,60,67,60,68,81,80,79,76,79,68,86,71,82,81,76,79,79,77,93,79,88,85,132

Mean predicted aligned error: 12.48 Å

Nearest PDB structures (foldseek):
  6hxy-assembly1_A-2  TM=8.093E-01  e=1.620E+00  Danio rerio
  4kr1-assembly1_A  TM=5.901E-01  e=4.581E-01  S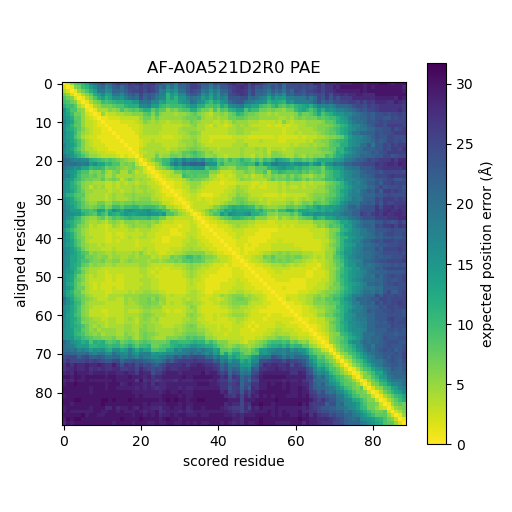accharomyces cerevisiae S288C
  6hxv-assembly1_B  TM=8.132E-01  e=3.541E+00  Danio rerio
  6hxv-assembly1_A  TM=8.439E-01  e=4.784E+00  Danio rerio
  5m3m-assembly1_M  TM=6.302E-01  e=1.199E+00  Saccharomyces cerevisiae S288C

Radius of gyration: 23.21 Å; Cα contacts (8 Å, |Δi|>4): 111; chains: 1; bounding box: 75×39×35 Å